Protein AF-A0A516GI57-F1 (afdb_monomer)

Structure (mmCIF, N/CA/C/O backbone):
data_AF-A0A516GI57-F1
#
_entry.id   AF-A0A516GI57-F1
#
loop_
_atom_site.group_PDB
_atom_site.id
_atom_site.type_symbol
_atom_site.label_atom_id
_atom_site.label_alt_id
_atom_site.label_comp_id
_atom_site.label_asym_id
_atom_site.label_entity_id
_atom_site.label_seq_id
_atom_site.pdbx_PDB_ins_code
_atom_site.Cartn_x
_atom_site.Cartn_y
_atom_site.Cartn_z
_atom_site.occupancy
_atom_site.B_iso_or_equiv
_atom_site.auth_seq_id
_atom_site.auth_comp_id
_atom_site.auth_asym_id
_atom_site.auth_atom_id
_atom_site.pdbx_PDB_model_num
ATOM 1 N N . MET A 1 1 ? -15.685 5.591 -9.888 1.00 68.31 1 MET A N 1
ATOM 2 C CA . MET A 1 1 ? -14.273 5.525 -9.459 1.00 68.31 1 MET A CA 1
ATOM 3 C C . MET A 1 1 ? -13.435 5.958 -10.644 1.00 68.31 1 MET A C 1
ATOM 5 O O . MET A 1 1 ? -13.680 5.426 -11.715 1.00 68.31 1 MET A O 1
ATOM 9 N N . THR A 1 2 ? -12.579 6.968 -10.496 1.00 87.94 2 THR A N 1
ATOM 10 C CA . THR A 1 2 ? -11.765 7.521 -11.595 1.00 87.94 2 THR A CA 1
ATOM 11 C C . THR A 1 2 ? -10.298 7.146 -11.411 1.00 87.94 2 THR A C 1
ATOM 13 O O . THR A 1 2 ? -9.860 6.953 -10.277 1.00 87.94 2 THR A O 1
ATOM 16 N N . ASP A 1 3 ? -9.531 7.104 -12.497 1.00 87.00 3 ASP A N 1
ATOM 17 C CA . ASP A 1 3 ? -8.093 6.796 -12.461 1.00 87.00 3 ASP A CA 1
ATOM 18 C C . ASP A 1 3 ? -7.325 7.778 -11.570 1.00 87.00 3 ASP A C 1
ATOM 20 O O . ASP A 1 3 ? -6.499 7.371 -10.756 1.00 87.00 3 ASP A O 1
ATOM 24 N N . ALA A 1 4 ? -7.704 9.059 -11.611 1.00 88.94 4 ALA A N 1
ATOM 25 C CA . ALA A 1 4 ? -7.164 10.084 -10.722 1.00 88.94 4 ALA A CA 1
ATOM 26 C C . ALA A 1 4 ? -7.387 9.747 -9.237 1.00 88.94 4 ALA A C 1
ATOM 28 O O . ALA A 1 4 ? -6.493 9.930 -8.417 1.00 88.94 4 ALA A O 1
ATOM 29 N N . HIS A 1 5 ? -8.558 9.214 -8.870 1.00 87.12 5 HIS A N 1
ATOM 30 C CA . HIS A 1 5 ? -8.825 8.810 -7.489 1.00 87.12 5 HIS A CA 1
ATOM 31 C C . HIS A 1 5 ? -7.979 7.599 -7.067 1.00 87.12 5 HIS A C 1
ATOM 33 O O . HIS A 1 5 ? -7.497 7.547 -5.934 1.00 87.12 5 HIS A O 1
ATOM 39 N N . ILE A 1 6 ? -7.768 6.642 -7.977 1.00 88.69 6 ILE A N 1
ATOM 40 C CA . ILE A 1 6 ? -6.929 5.461 -7.729 1.00 88.69 6 ILE A CA 1
ATOM 41 C C . ILE A 1 6 ? -5.477 5.894 -7.506 1.00 88.69 6 ILE A C 1
ATOM 43 O O . ILE A 1 6 ? -4.868 5.491 -6.516 1.00 88.69 6 ILE A O 1
ATOM 47 N N . GLN A 1 7 ? -4.951 6.759 -8.375 1.00 90.19 7 GLN A N 1
ATOM 48 C CA . GLN A 1 7 ? -3.590 7.281 -8.268 1.00 90.19 7 GLN A CA 1
ATOM 49 C C . GLN A 1 7 ? -3.387 8.067 -6.967 1.00 90.19 7 GLN A C 1
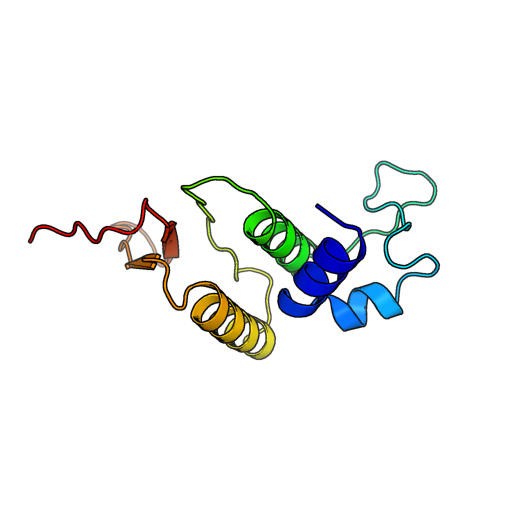ATOM 51 O O . GLN A 1 7 ? -2.433 7.812 -6.237 1.00 90.19 7 GLN A O 1
ATOM 56 N N . GLN A 1 8 ? -4.317 8.960 -6.618 1.00 89.50 8 GLN A N 1
ATOM 57 C CA . GLN A 1 8 ? -4.261 9.693 -5.349 1.00 89.50 8 GLN A CA 1
ATOM 58 C C . GLN A 1 8 ? -4.280 8.753 -4.137 1.00 89.50 8 GLN A C 1
ATOM 60 O O . GLN A 1 8 ? -3.516 8.942 -3.194 1.00 89.50 8 GLN A O 1
ATOM 65 N N . THR A 1 9 ? -5.096 7.696 -4.173 1.00 87.12 9 THR A N 1
ATOM 66 C CA . THR A 1 9 ? -5.135 6.716 -3.077 1.00 87.12 9 THR A CA 1
ATOM 67 C C . THR A 1 9 ? -3.839 5.906 -2.981 1.00 87.12 9 THR A C 1
ATOM 69 O O . THR A 1 9 ? -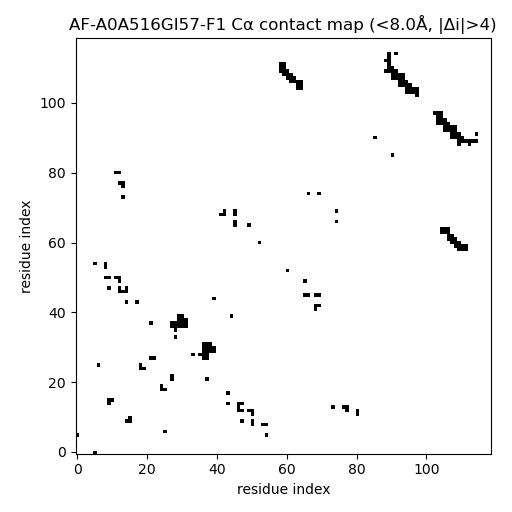3.382 5.600 -1.881 1.00 87.12 9 THR A O 1
ATOM 72 N N . ALA A 1 10 ? -3.214 5.575 -4.115 1.00 89.44 10 ALA A N 1
ATOM 73 C CA . ALA A 1 10 ? -1.909 4.921 -4.134 1.00 89.44 10 ALA A CA 1
ATOM 74 C C . ALA A 1 10 ? -0.817 5.816 -3.520 1.00 89.44 10 ALA A C 1
ATOM 76 O O . ALA A 1 10 ? -0.045 5.346 -2.683 1.00 89.44 10 ALA A O 1
ATOM 77 N N . ILE A 1 11 ? -0.801 7.111 -3.854 1.00 89.75 11 ILE A N 1
ATOM 78 C CA . ILE A 1 11 ? 0.117 8.096 -3.258 1.00 89.75 11 ILE A CA 1
ATOM 79 C C . ILE A 1 11 ? -0.096 8.183 -1.741 1.00 89.75 11 ILE A C 1
ATOM 81 O O . ILE A 1 11 ? 0.860 8.064 -0.980 1.00 89.75 11 ILE A O 1
ATOM 85 N N . GLN A 1 12 ? -1.347 8.280 -1.282 1.00 85.31 12 GLN A N 1
ATOM 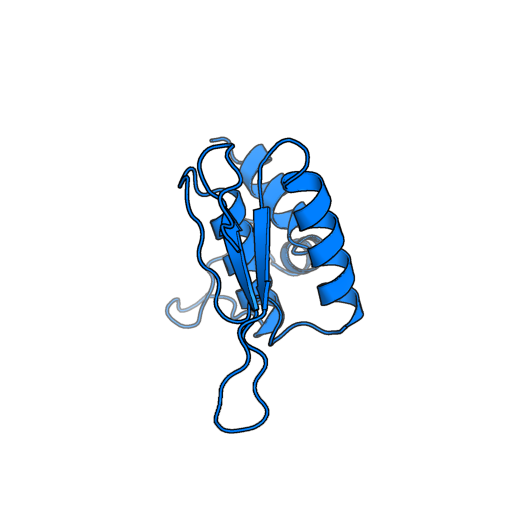86 C CA . GLN A 1 12 ? -1.687 8.299 0.150 1.00 85.31 12 GLN A CA 1
ATOM 87 C C . GLN A 1 12 ? -1.221 7.039 0.899 1.00 85.31 12 GLN A C 1
ATOM 89 O O . GLN A 1 12 ? -0.846 7.113 2.069 1.00 85.31 12 GLN A O 1
ATOM 94 N N . ALA A 1 13 ? -1.202 5.885 0.230 1.00 85.56 13 ALA A N 1
ATOM 95 C CA . ALA A 1 13 ? -0.671 4.636 0.776 1.00 85.56 13 ALA A CA 1
ATOM 96 C C . ALA A 1 13 ? 0.871 4.542 0.733 1.00 85.56 13 ALA A C 1
ATOM 98 O O . ALA A 1 13 ? 1.434 3.513 1.111 1.00 85.56 13 ALA A O 1
ATOM 99 N N . GLY A 1 14 ? 1.562 5.590 0.275 1.00 87.75 14 GLY A N 1
ATOM 100 C CA . GLY A 1 14 ? 3.020 5.663 0.219 1.00 87.75 14 GLY A CA 1
ATOM 101 C C . GLY A 1 14 ? 3.642 4.943 -0.978 1.00 87.75 14 GLY A C 1
ATOM 102 O O . GLY A 1 14 ? 4.779 4.478 -0.870 1.00 87.75 14 GLY A O 1
ATOM 103 N N . LEU A 1 15 ? 2.904 4.802 -2.088 1.00 90.94 15 LEU A N 1
ATOM 104 C CA . LEU A 1 15 ? 3.390 4.179 -3.330 1.00 90.94 15 LEU A CA 1
ATOM 105 C C . LEU A 1 15 ? 3.960 5.173 -4.346 1.00 90.94 15 LEU A C 1
ATOM 107 O O . LEU A 1 15 ? 4.360 4.743 -5.419 1.00 90.94 15 LEU A O 1
ATOM 111 N N . GLU A 1 16 ? 4.014 6.468 -4.039 1.00 91.62 16 GLU A N 1
ATOM 112 C CA . GLU A 1 16 ? 4.474 7.507 -4.975 1.00 91.62 16 GLU A CA 1
ATOM 113 C C . GLU A 1 16 ? 5.844 7.185 -5.592 1.00 91.62 16 GLU A C 1
ATOM 115 O O . GLU A 1 16 ? 5.969 7.073 -6.809 1.00 91.62 16 GLU A O 1
ATOM 120 N N . GLU A 1 17 ? 6.849 6.914 -4.757 1.00 90.06 17 GLU A N 1
ATOM 121 C CA . GLU A 1 17 ? 8.187 6.540 -5.229 1.00 90.06 17 GLU A CA 1
ATOM 122 C C . GLU A 1 17 ? 8.166 5.248 -6.057 1.00 90.06 17 GLU A C 1
ATOM 124 O O . GLU A 1 17 ? 8.838 5.142 -7.079 1.00 90.06 17 GLU A O 1
ATOM 129 N N . THR A 1 18 ? 7.354 4.270 -5.644 1.00 90.50 18 THR A N 1
ATOM 130 C CA . THR A 1 18 ? 7.227 3.003 -6.373 1.00 90.50 18 THR A CA 1
ATOM 131 C C . THR A 1 18 ? 6.644 3.240 -7.759 1.00 90.50 18 THR A C 1
ATOM 133 O O . THR A 1 18 ? 7.178 2.708 -8.718 1.00 90.50 18 THR A O 1
ATOM 136 N N . LEU A 1 19 ? 5.611 4.075 -7.892 1.00 91.50 19 LEU A N 1
ATOM 137 C CA . LEU A 1 19 ? 5.022 4.412 -9.188 1.00 91.50 19 LEU A CA 1
ATOM 138 C C . LEU A 1 19 ? 6.040 5.076 -10.118 1.00 91.50 19 LEU A C 1
ATOM 140 O O . LEU A 1 19 ? 6.125 4.681 -11.276 1.00 91.50 19 LEU A O 1
ATOM 144 N N . HIS A 1 20 ? 6.854 6.002 -9.605 1.00 90.38 20 HIS A N 1
ATOM 145 C CA . HIS A 1 20 ? 7.908 6.660 -10.386 1.00 90.38 20 HIS A CA 1
ATOM 146 C C . HIS A 1 20 ? 9.029 5.718 -10.842 1.00 90.38 20 HIS A C 1
ATOM 148 O O . HIS A 1 20 ? 9.684 5.985 -11.847 1.00 90.38 20 HIS A O 1
ATOM 154 N N . GLN A 1 21 ? 9.262 4.620 -10.121 1.00 89.62 21 GLN A N 1
ATOM 155 C CA . GLN A 1 21 ? 10.238 3.597 -10.504 1.00 89.62 21 GLN A CA 1
ATOM 156 C C . GLN A 1 21 ? 9.704 2.631 -11.574 1.00 89.62 21 GLN A C 1
ATOM 158 O O . GLN A 1 21 ? 10.485 1.902 -12.187 1.00 89.62 21 GLN A O 1
ATOM 163 N N . LEU A 1 22 ? 8.388 2.597 -11.808 1.00 89.56 22 LEU A N 1
ATOM 164 C CA . LEU A 1 22 ? 7.775 1.723 -12.801 1.00 89.56 22 LEU A CA 1
ATOM 165 C C . LEU A 1 22 ? 7.732 2.409 -14.173 1.00 89.56 22 LEU A C 1
ATOM 167 O O . LEU A 1 22 ? 7.130 3.465 -14.333 1.00 89.56 22 LEU A O 1
ATOM 171 N N . ASN A 1 23 ? 8.279 1.751 -15.198 1.00 80.50 23 ASN A N 1
ATOM 172 C CA . ASN A 1 23 ? 8.357 2.286 -16.568 1.00 80.50 23 ASN A CA 1
ATOM 173 C C . ASN A 1 23 ? 7.002 2.700 -17.175 1.00 80.50 23 ASN A C 1
ATOM 175 O O . ASN A 1 23 ? 6.965 3.545 -18.064 1.00 80.50 23 ASN A O 1
ATOM 179 N N . GLN A 1 24 ? 5.903 2.071 -16.749 1.00 83.94 24 GLN A N 1
ATOM 180 C CA . GLN A 1 24 ? 4.549 2.349 -17.240 1.00 83.94 24 GLN A CA 1
ATOM 181 C C . GLN A 1 24 ? 3.614 2.832 -16.121 1.00 83.94 24 GLN A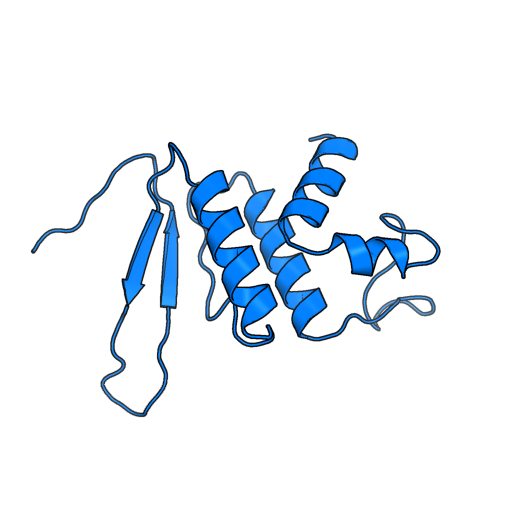 C 1
ATOM 183 O O . GLN A 1 24 ? 2.393 2.805 -16.289 1.00 83.94 24 GLN A O 1
ATOM 188 N N . GLU A 1 25 ? 4.169 3.235 -14.970 1.00 88.44 25 GLU A N 1
ATOM 189 C CA . GLU A 1 25 ? 3.432 3.678 -13.782 1.00 88.44 25 GLU A CA 1
ATOM 190 C C . GLU A 1 25 ? 2.228 2.757 -13.479 1.00 88.44 25 GLU A C 1
ATOM 192 O O . GLU A 1 25 ? 2.392 1.547 -13.300 1.00 88.44 25 GLU A O 1
ATOM 197 N N . MET A 1 26 ? 1.010 3.312 -13.495 1.00 86.81 26 MET A N 1
ATOM 198 C CA . MET A 1 26 ? -0.263 2.634 -13.220 1.00 86.81 26 MET A CA 1
ATOM 199 C C . MET A 1 26 ? -0.632 1.529 -14.222 1.00 86.81 26 MET A C 1
ATOM 201 O O . MET A 1 26 ? -1.473 0.691 -13.904 1.00 86.81 26 MET A O 1
ATOM 205 N N . SER A 1 27 ? -0.032 1.518 -15.417 1.00 88.38 27 SER A N 1
ATOM 206 C CA . SER A 1 27 ? -0.282 0.492 -16.444 1.00 88.38 27 SER A CA 1
ATOM 207 C C . SER A 1 27 ? 0.656 -0.712 -16.326 1.00 88.38 27 SER A C 1
ATOM 209 O O . SER A 1 27 ? 0.510 -1.685 -17.064 1.00 88.38 27 SER A O 1
ATOM 211 N N . THR A 1 28 ? 1.617 -0.666 -15.400 1.00 89.94 28 THR A N 1
ATOM 212 C CA . THR A 1 28 ? 2.604 -1.732 -15.232 1.00 89.94 28 THR A CA 1
ATOM 213 C C . THR A 1 28 ? 1.951 -3.004 -14.701 1.00 89.94 28 THR A C 1
ATOM 215 O O . THR A 1 28 ? 1.288 -2.998 -13.663 1.00 89.94 28 THR A O 1
ATOM 218 N N . LEU A 1 29 ? 2.177 -4.123 -15.390 1.00 91.12 29 LEU A N 1
ATOM 219 C CA . LEU A 1 29 ? 1.758 -5.435 -14.906 1.00 91.12 29 LEU A CA 1
ATOM 220 C C . LEU A 1 29 ? 2.614 -5.837 -13.703 1.00 91.12 29 LEU A C 1
ATOM 222 O O . LEU A 1 29 ? 3.842 -5.802 -13.769 1.00 91.12 29 LEU A O 1
ATOM 226 N N . LEU A 1 30 ? 1.965 -6.233 -12.608 1.00 92.69 30 LEU A N 1
ATOM 227 C CA . LEU A 1 30 ? 2.640 -6.606 -11.366 1.00 92.69 30 LEU A CA 1
ATOM 228 C C . LEU A 1 30 ? 2.622 -8.118 -11.134 1.00 92.69 30 LEU A C 1
ATOM 230 O O . LEU A 1 30 ? 1.611 -8.787 -11.362 1.00 92.69 30 LEU A O 1
ATOM 234 N N . GLY A 1 31 ? 3.723 -8.627 -10.584 1.00 89.75 31 GLY A N 1
ATOM 235 C CA . GLY A 1 31 ? 3.882 -10.011 -10.152 1.00 89.75 31 GLY A CA 1
ATOM 236 C C . GLY A 1 31 ? 4.448 -10.950 -11.217 1.00 89.75 31 GLY A C 1
ATOM 237 O O . GLY A 1 31 ? 4.349 -10.726 -12.420 1.00 89.75 31 GLY A O 1
ATOM 238 N N . LYS A 1 32 ? 5.013 -12.065 -10.741 1.00 87.00 32 LYS A N 1
ATOM 239 C CA . LYS A 1 32 ? 5.766 -13.047 -11.548 1.00 87.00 32 LYS A CA 1
ATOM 240 C C . LYS A 1 32 ? 4.913 -13.906 -12.485 1.00 87.00 32 LYS A C 1
ATOM 242 O O . LYS A 1 32 ? 5.446 -14.750 -13.193 1.00 87.00 32 LYS A O 1
ATOM 247 N N . ILE A 1 33 ? 3.591 -13.740 -12.445 1.00 89.75 33 ILE A N 1
ATOM 248 C CA . ILE A 1 33 ? 2.660 -14.471 -13.313 1.00 89.75 33 ILE A CA 1
ATOM 249 C C . ILE A 1 33 ? 2.682 -13.949 -14.756 1.00 89.75 33 ILE A C 1
ATOM 251 O O . ILE A 1 33 ? 2.271 -14.669 -15.660 1.00 89.75 33 ILE A O 1
ATOM 255 N N . TYR A 1 34 ? 3.150 -12.715 -14.971 1.00 89.12 34 TYR A N 1
ATOM 256 C CA . TYR A 1 34 ? 3.290 -12.110 -16.292 1.00 89.12 34 TYR A CA 1
ATOM 257 C C . TYR A 1 34 ? 4.751 -12.162 -16.736 1.00 89.12 34 TYR A C 1
ATOM 259 O O . TYR A 1 34 ? 5.642 -11.845 -15.953 1.00 89.12 34 TYR A O 1
ATOM 267 N N . GLU A 1 35 ? 4.990 -12.494 -18.006 1.00 86.50 35 GLU A N 1
ATOM 268 C CA . GLU A 1 35 ? 6.339 -12.580 -18.590 1.00 86.50 35 GLU A CA 1
ATOM 269 C C . GLU A 1 35 ? 7.121 -11.259 -18.467 1.00 86.50 35 GLU A C 1
ATOM 271 O O . GLU A 1 35 ? 8.306 -11.269 -18.153 1.00 86.50 35 GLU A O 1
ATOM 276 N N . ASN A 1 36 ? 6.429 -10.123 -18.608 1.00 87.12 36 ASN A N 1
ATOM 277 C CA . ASN A 1 36 ? 6.984 -8.773 -18.441 1.00 87.12 36 ASN A CA 1
ATOM 278 C C . ASN A 1 36 ? 6.512 -8.095 -17.138 1.00 87.12 36 ASN A C 1
ATOM 280 O O . ASN A 1 36 ? 6.443 -6.868 -17.063 1.00 87.12 36 ASN A O 1
ATOM 284 N N . GLY A 1 37 ? 6.104 -8.883 -16.140 1.00 88.50 37 GLY A N 1
ATOM 285 C CA . GLY A 1 37 ? 5.606 -8.370 -14.869 1.00 88.50 37 GLY A CA 1
ATOM 286 C C . GLY A 1 37 ? 6.728 -7.869 -13.963 1.00 88.50 37 GLY A C 1
ATOM 287 O O . GLY A 1 37 ? 7.761 -8.522 -13.819 1.00 88.50 37 GLY A O 1
ATOM 288 N N . VAL A 1 38 ? 6.511 -6.731 -13.304 1.00 92.56 38 VAL A N 1
ATOM 289 C CA . VAL A 1 38 ? 7.422 -6.224 -12.271 1.00 92.56 38 VAL A CA 1
ATOM 290 C C . VAL A 1 38 ? 7.022 -6.816 -10.925 1.00 92.56 38 VAL A C 1
ATOM 292 O O . VAL A 1 38 ? 5.869 -6.710 -10.503 1.00 92.56 38 VAL A O 1
ATOM 295 N N . ASP A 1 39 ? 7.967 -7.457 -10.240 1.00 92.75 39 ASP A N 1
ATOM 296 C CA . ASP A 1 39 ? 7.750 -7.884 -8.861 1.00 92.75 39 ASP A CA 1
ATOM 297 C C . ASP A 1 39 ? 8.024 -6.729 -7.897 1.00 92.75 39 ASP A C 1
ATOM 299 O O . ASP A 1 39 ? 8.970 -5.961 -8.075 1.00 92.75 39 ASP A O 1
ATOM 303 N N . LEU A 1 40 ? 7.186 -6.620 -6.875 1.00 90.62 40 LEU A N 1
ATOM 304 C CA . LEU A 1 40 ? 7.320 -5.614 -5.832 1.00 90.62 40 LEU A CA 1
ATOM 305 C C . LEU A 1 40 ? 8.024 -6.212 -4.612 1.00 90.62 40 LEU A C 1
ATOM 307 O O . LEU A 1 40 ? 7.935 -7.409 -4.331 1.00 90.62 40 LEU A O 1
ATOM 311 N N . SER A 1 41 ? 8.693 -5.367 -3.833 1.00 91.31 41 SER A N 1
ATOM 312 C CA . SER A 1 41 ? 9.182 -5.760 -2.512 1.00 91.31 41 SER A CA 1
ATOM 313 C C . SER A 1 41 ? 8.015 -6.087 -1.570 1.00 91.31 41 SER A C 1
ATOM 315 O O . SER A 1 41 ? 6.878 -5.661 -1.785 1.00 91.31 41 SER A O 1
ATOM 317 N N . GLY A 1 42 ? 8.283 -6.814 -0.479 1.00 89.31 42 GLY A N 1
ATOM 318 C CA . GLY A 1 42 ? 7.247 -7.148 0.509 1.00 89.31 42 GLY A CA 1
ATOM 319 C C . GLY A 1 42 ? 6.525 -5.909 1.058 1.00 89.31 42 GLY A C 1
ATOM 320 O O . GLY A 1 42 ? 5.297 -5.880 1.112 1.00 89.31 42 GLY A O 1
ATOM 321 N N . GLY A 1 43 ? 7.273 -4.846 1.370 1.00 88.25 43 GLY A N 1
ATOM 322 C CA . GLY A 1 43 ? 6.702 -3.577 1.826 1.00 88.25 43 GLY A CA 1
ATOM 323 C C . GLY A 1 43 ? 5.858 -2.877 0.756 1.00 88.25 43 GLY A C 1
ATOM 324 O O . GLY A 1 43 ? 4.784 -2.360 1.060 1.00 88.25 43 GLY A O 1
ATOM 325 N N . GLN A 1 44 ? 6.284 -2.908 -0.510 1.00 90.94 44 GLN A N 1
ATOM 326 C CA . GLN A 1 44 ? 5.517 -2.352 -1.632 1.00 90.94 44 GLN A CA 1
ATOM 327 C C . GLN A 1 44 ? 4.212 -3.127 -1.874 1.00 90.94 44 GLN A C 1
ATOM 329 O O . GLN A 1 44 ? 3.152 -2.515 -2.013 1.00 90.94 44 GLN A O 1
ATOM 334 N N . TRP A 1 45 ? 4.254 -4.464 -1.841 1.00 90.81 45 TRP A N 1
ATOM 335 C CA . TRP A 1 45 ? 3.055 -5.309 -1.902 1.00 90.81 45 TRP A CA 1
ATOM 336 C C . TRP A 1 45 ? 2.074 -4.993 -0.769 1.00 90.81 45 TRP A C 1
ATOM 338 O O . TRP A 1 45 ? 0.862 -4.937 -0.989 1.00 90.81 45 TRP A O 1
ATOM 348 N N . GLN A 1 46 ? 2.584 -4.730 0.432 1.00 86.56 46 GLN A N 1
ATOM 349 C CA . GLN A 1 46 ? 1.762 -4.389 1.587 1.00 86.56 46 GLN A CA 1
ATOM 350 C C . GLN A 1 46 ? 1.110 -3.006 1.450 1.00 86.56 46 GLN A C 1
ATOM 352 O O . GLN A 1 46 ? -0.094 -2.871 1.675 1.00 86.56 46 GLN A O 1
ATOM 357 N N . LYS A 1 47 ? 1.862 -1.994 0.994 1.00 88.12 47 LYS A N 1
ATOM 358 C CA . LYS A 1 47 ? 1.320 -0.664 0.658 1.00 88.12 47 LYS A CA 1
ATOM 359 C C . LYS A 1 47 ? 0.243 -0.753 -0.427 1.00 88.12 47 LYS A C 1
ATOM 361 O O . LYS A 1 47 ? -0.806 -0.123 -0.304 1.00 88.12 47 LYS A O 1
ATOM 366 N N . LEU A 1 48 ? 0.431 -1.604 -1.440 1.00 89.75 48 LEU A N 1
ATOM 367 C CA . LEU A 1 48 ? -0.583 -1.870 -2.466 1.00 89.75 48 LEU A CA 1
ATOM 368 C C . LEU A 1 48 ? -1.838 -2.540 -1.897 1.00 89.75 48 LEU A C 1
ATOM 370 O O . LEU A 1 48 ? -2.955 -2.140 -2.234 1.00 89.75 48 LEU A O 1
ATOM 374 N N . ALA A 1 49 ? -1.690 -3.520 -1.006 1.00 85.94 49 ALA A N 1
ATOM 375 C CA . ALA A 1 49 ? -2.824 -4.133 -0.316 1.00 85.94 49 ALA A CA 1
ATOM 376 C C . ALA A 1 49 ? -3.616 -3.099 0.502 1.00 85.94 49 ALA A C 1
ATOM 378 O O . ALA A 1 49 ? -4.851 -3.102 0.490 1.00 85.94 49 ALA A O 1
ATOM 379 N N . ILE A 1 50 ? -2.920 -2.163 1.149 1.00 83.81 50 ILE A N 1
ATOM 380 C CA . ILE A 1 50 ? -3.547 -1.057 1.870 1.00 83.81 50 ILE A CA 1
ATOM 381 C C . ILE A 1 50 ? -4.267 -0.100 0.919 1.00 83.81 50 ILE A C 1
ATOM 383 O O . ILE A 1 50 ? -5.436 0.194 1.156 1.00 83.81 50 ILE A O 1
ATOM 387 N N . ALA A 1 51 ? -3.634 0.340 -0.171 1.00 86.69 51 ALA A N 1
ATOM 388 C CA . ALA A 1 51 ? -4.275 1.198 -1.169 1.00 86.69 51 ALA A CA 1
ATOM 389 C C . ALA A 1 51 ? -5.587 0.572 -1.676 1.00 86.69 51 ALA A C 1
ATOM 391 O O . ALA A 1 51 ? -6.633 1.221 -1.707 1.00 86.69 51 ALA A O 1
ATOM 392 N N . ARG A 1 52 ? -5.572 -0.736 -1.968 1.00 86.88 52 ARG A N 1
ATOM 393 C CA . ARG A 1 52 ? -6.772 -1.500 -2.350 1.00 86.88 52 ARG A CA 1
ATOM 394 C C . ARG A 1 52 ? -7.831 -1.515 -1.250 1.00 86.88 5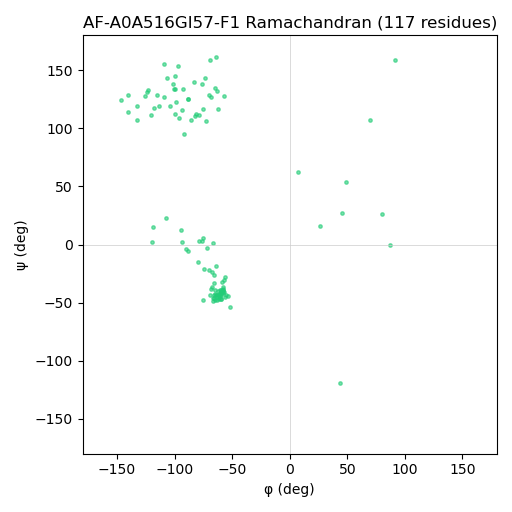2 ARG A C 1
ATOM 396 O O . ARG A 1 52 ? -9.016 -1.353 -1.538 1.00 86.88 52 ARG A O 1
ATOM 403 N N . SER A 1 53 ? -7.414 -1.694 0.002 1.00 81.69 53 SER A N 1
ATOM 404 C CA . SER A 1 53 ? -8.304 -1.624 1.162 1.00 81.69 53 SER A CA 1
ATOM 405 C C . SER A 1 53 ? -8.967 -0.251 1.259 1.00 81.69 53 SER A C 1
ATOM 407 O O . SER A 1 53 ? -10.176 -0.178 1.454 1.00 81.69 53 SER A O 1
ATOM 409 N N . LEU A 1 54 ? -8.233 0.844 1.052 1.00 79.00 54 LEU A N 1
ATOM 410 C CA . LEU A 1 54 ? -8.763 2.210 1.107 1.00 79.00 54 LEU A CA 1
ATOM 411 C C . LEU A 1 54 ? -9.823 2.472 0.032 1.00 79.00 54 LEU A C 1
ATOM 413 O O . LEU A 1 54 ? -10.898 2.970 0.369 1.00 79.00 54 LEU A O 1
ATOM 417 N N . ILE A 1 55 ? -9.557 2.045 -1.204 1.00 83.25 55 ILE A N 1
ATOM 418 C CA . ILE A 1 55 ? -10.463 2.184 -2.354 1.00 83.25 55 ILE A CA 1
ATOM 419 C C . ILE A 1 55 ? -11.742 1.351 -2.185 1.00 83.25 55 ILE A C 1
ATOM 421 O O . ILE A 1 55 ? -12.814 1.744 -2.648 1.00 83.25 55 ILE A O 1
ATOM 425 N N . SER A 1 56 ? -11.650 0.195 -1.519 1.00 79.75 56 SER A N 1
ATOM 426 C CA . SER A 1 56 ? -12.793 -0.698 -1.338 1.00 79.75 56 SER A CA 1
ATOM 427 C C . SER A 1 56 ? -13.965 0.017 -0.638 1.00 79.75 56 SER A C 1
ATOM 429 O O . SER A 1 56 ? -13.779 0.551 0.467 1.00 79.75 56 SER A O 1
ATOM 431 N N . PRO A 1 57 ? -15.190 -0.028 -1.205 1.00 70.81 57 PRO A N 1
ATOM 432 C CA . PRO A 1 57 ? -16.384 0.556 -0.594 1.00 70.81 57 PRO A CA 1
ATOM 433 C C . PRO A 1 57 ? -16.923 -0.281 0.579 1.00 70.81 57 PRO A C 1
ATOM 435 O O . PRO A 1 57 ? -17.993 0.014 1.108 1.00 70.81 57 PRO A O 1
ATOM 438 N N . THR A 1 58 ? -16.224 -1.347 0.986 1.00 68.00 58 THR A N 1
ATOM 439 C CA . THR A 1 58 ? -16.697 -2.248 2.037 1.00 68.00 58 THR A CA 1
ATOM 440 C C . THR A 1 58 ? -16.787 -1.541 3.395 1.00 68.00 58 THR A C 1
ATOM 442 O O . THR A 1 58 ? -15.842 -0.858 3.806 1.00 68.00 58 THR A O 1
ATOM 445 N N . PRO A 1 59 ? -17.895 -1.734 4.140 1.00 61.16 59 PRO A N 1
ATOM 446 C CA . PRO A 1 59 ? -18.113 -1.071 5.428 1.00 61.16 59 PRO A CA 1
ATOM 447 C C . PRO A 1 59 ? -17.190 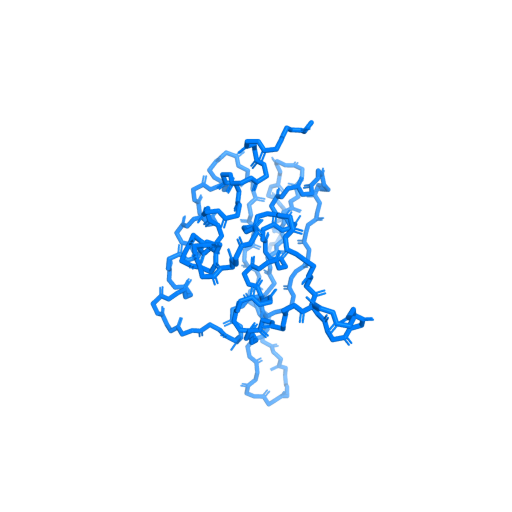-1.599 6.531 1.00 61.16 59 PRO A C 1
ATOM 449 O O . PRO A 1 59 ? -16.957 -0.906 7.519 1.00 61.16 59 PRO A O 1
ATOM 452 N N . ILE A 1 60 ? -16.675 -2.821 6.361 1.00 64.44 60 ILE A N 1
ATOM 453 C CA . ILE A 1 60 ? -15.732 -3.476 7.264 1.00 64.44 60 ILE A CA 1
ATOM 454 C C . ILE A 1 60 ? -14.492 -3.852 6.456 1.00 64.44 60 ILE A C 1
ATOM 456 O O . ILE A 1 60 ? -14.590 -4.409 5.360 1.00 64.44 60 ILE A O 1
ATOM 460 N N . LYS A 1 61 ? -13.323 -3.534 7.009 1.00 67.56 61 LYS A N 1
ATOM 461 C CA . LYS A 1 61 ? -12.008 -3.891 6.472 1.00 67.56 61 LYS A CA 1
ATOM 462 C C . LYS A 1 61 ? -11.264 -4.600 7.593 1.00 67.56 61 LYS A C 1
ATOM 464 O O . LYS A 1 61 ? -11.232 -4.080 8.703 1.00 67.56 61 LYS A O 1
ATOM 469 N N . ILE A 1 62 ? -10.740 -5.789 7.315 1.00 69.94 62 ILE A N 1
ATOM 470 C CA . ILE A 1 62 ? -9.945 -6.584 8.255 1.00 69.94 62 ILE A CA 1
ATOM 471 C C . ILE A 1 62 ? -8.550 -6.681 7.659 1.00 69.94 62 ILE A C 1
ATOM 473 O O . ILE A 1 62 ? -8.397 -7.015 6.487 1.00 69.94 62 ILE A O 1
ATOM 477 N N . MET A 1 63 ? -7.548 -6.350 8.462 1.00 73.38 63 MET A N 1
ATOM 478 C CA . MET A 1 63 ? -6.147 -6.382 8.071 1.00 73.38 63 MET A CA 1
ATOM 479 C C . MET A 1 63 ? -5.385 -7.091 9.186 1.00 73.38 63 MET A C 1
ATOM 481 O O . MET A 1 63 ? -5.440 -6.634 10.329 1.00 73.38 63 MET A O 1
ATOM 485 N N . ASP A 1 64 ? -4.743 -8.211 8.858 1.00 73.88 64 ASP A N 1
ATOM 486 C CA . ASP A 1 64 ? -3.854 -8.929 9.772 1.00 73.88 64 ASP A CA 1
ATOM 487 C C . ASP A 1 64 ? -2.433 -8.424 9.520 1.00 73.88 64 ASP A C 1
ATOM 489 O O . ASP A 1 64 ? -1.935 -8.517 8.402 1.00 73.88 64 ASP A O 1
ATOM 493 N N . GLU A 1 65 ? -1.847 -7.787 10.531 1.00 73.00 65 GLU A N 1
ATOM 494 C CA . GLU A 1 65 ? -0.485 -7.235 10.499 1.00 73.00 65 GLU A CA 1
ATOM 495 C C . GLU A 1 65 ? -0.155 -6.359 9.263 1.00 73.00 65 GLU A C 1
ATOM 497 O O . GLU A 1 65 ? 0.868 -6.557 8.606 1.00 73.00 65 GLU A O 1
ATOM 502 N N . PRO A 1 66 ? -0.960 -5.318 8.950 1.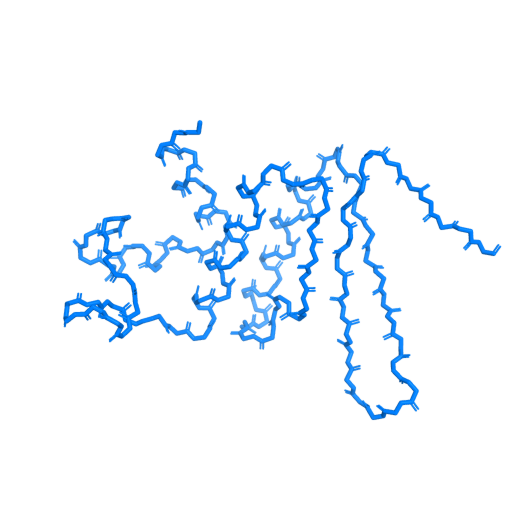00 72.69 66 PRO A N 1
ATOM 503 C CA . PRO A 1 66 ? -0.777 -4.494 7.747 1.00 72.69 66 PRO A CA 1
ATOM 504 C C . PRO A 1 66 ? 0.500 -3.647 7.740 1.00 72.69 66 PRO A C 1
ATOM 506 O O . PRO A 1 66 ? 0.707 -2.882 6.800 1.00 72.69 66 PRO A O 1
ATOM 509 N N . THR A 1 67 ? 1.337 -3.735 8.774 1.00 78.69 67 THR A N 1
ATOM 510 C CA . THR A 1 67 ? 2.609 -3.011 8.904 1.00 78.69 67 THR A CA 1
ATOM 511 C C . THR A 1 67 ? 3.822 -3.942 9.027 1.00 78.69 67 THR A C 1
ATOM 513 O O . THR A 1 67 ? 4.937 -3.444 9.060 1.00 78.69 67 THR A O 1
ATOM 516 N N . ALA A 1 68 ? 3.646 -5.272 8.965 1.00 80.06 68 ALA A N 1
ATOM 517 C CA . ALA A 1 68 ? 4.712 -6.253 9.210 1.00 80.06 68 ALA A CA 1
ATOM 518 C C . ALA A 1 68 ? 5.954 -6.103 8.313 1.00 80.06 68 ALA A C 1
ATOM 520 O O . ALA A 1 68 ? 7.074 -6.233 8.796 1.00 80.06 68 ALA A O 1
ATOM 521 N N . ALA A 1 69 ? 5.773 -5.821 7.018 1.00 81.88 69 ALA A N 1
ATOM 522 C CA . ALA A 1 69 ? 6.876 -5.641 6.072 1.00 81.88 69 ALA A CA 1
ATOM 523 C C . ALA A 1 69 ? 7.317 -4.176 5.875 1.00 81.88 69 ALA A C 1
ATOM 525 O O . ALA A 1 69 ? 8.020 -3.885 4.905 1.00 81.88 69 ALA A O 1
ATOM 526 N N . LEU A 1 70 ? 6.880 -3.243 6.730 1.00 79.56 70 LEU A N 1
ATOM 527 C CA . LEU A 1 70 ? 7.255 -1.829 6.633 1.00 79.56 70 LEU A CA 1
ATOM 528 C C . LEU A 1 70 ? 8.374 -1.483 7.612 1.00 79.56 70 LEU A C 1
ATOM 530 O O . LEU A 1 70 ? 8.422 -1.987 8.731 1.00 79.56 70 LEU A O 1
ATOM 534 N N . ASP A 1 71 ? 9.257 -0.578 7.195 1.00 84.38 71 ASP A N 1
ATOM 535 C CA . ASP A 1 71 ? 10.199 0.057 8.108 1.00 84.38 71 ASP A CA 1
ATOM 536 C C . ASP A 1 71 ? 9.461 1.012 9.0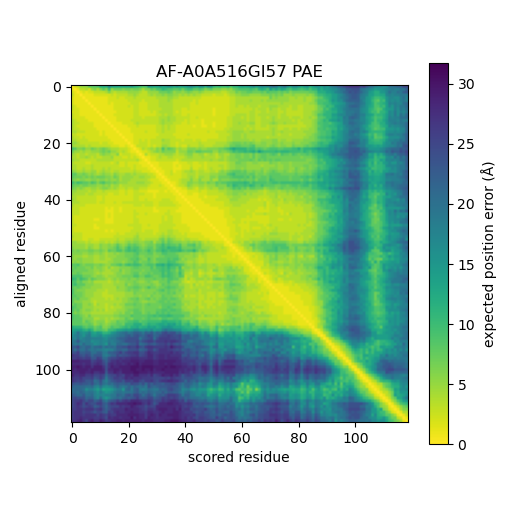78 1.00 84.38 71 ASP A C 1
ATOM 538 O O . ASP A 1 71 ? 8.355 1.474 8.772 1.00 84.38 71 ASP A O 1
ATOM 542 N N . PRO A 1 72 ? 10.058 1.356 10.237 1.00 78.44 72 PRO A N 1
ATOM 543 C CA . PRO A 1 72 ? 9.395 2.177 11.253 1.00 78.44 72 PRO A CA 1
ATOM 544 C C . PRO A 1 72 ? 8.915 3.555 10.769 1.00 78.44 72 PRO A C 1
ATOM 546 O O . PRO A 1 72 ? 7.923 4.072 11.289 1.00 78.44 72 PRO A O 1
ATOM 549 N N . LEU A 1 73 ? 9.601 4.168 9.795 1.00 81.75 73 LEU A N 1
ATOM 550 C CA . LEU A 1 73 ? 9.209 5.472 9.254 1.00 81.75 73 LEU A CA 1
ATOM 551 C C . LEU A 1 73 ? 7.990 5.319 8.340 1.00 81.75 73 LEU A C 1
ATOM 553 O O . LEU A 1 73 ? 7.002 6.033 8.532 1.00 81.75 73 LEU A O 1
ATOM 557 N N . SER A 1 74 ? 8.021 4.347 7.421 1.00 77.75 74 SER A N 1
ATOM 558 C CA . SER A 1 74 ? 6.875 4.009 6.563 1.00 77.75 74 SER A CA 1
ATOM 559 C C . SER A 1 74 ? 5.649 3.601 7.381 1.00 77.75 74 SER A C 1
ATOM 561 O O . SER A 1 74 ? 4.529 3.998 7.060 1.00 77.75 74 SER A O 1
ATOM 563 N N . GLU A 1 75 ? 5.838 2.824 8.450 1.00 78.75 75 GLU A N 1
ATOM 564 C CA . GLU A 1 75 ? 4.754 2.441 9.353 1.00 78.75 75 GLU A CA 1
ATOM 565 C C . GLU A 1 75 ? 4.123 3.682 10.013 1.00 78.75 75 GLU A C 1
ATOM 567 O O . GLU A 1 75 ? 2.896 3.812 10.036 1.00 78.75 75 GLU A O 1
ATOM 572 N N . ASN A 1 76 ? 4.932 4.625 10.510 1.00 77.50 76 ASN A N 1
ATOM 573 C CA . ASN A 1 76 ? 4.429 5.850 11.136 1.00 77.50 76 ASN A CA 1
ATOM 574 C C . ASN A 1 76 ? 3.639 6.725 10.152 1.00 77.50 76 ASN A C 1
ATOM 576 O O . ASN A 1 76 ? 2.519 7.134 10.459 1.00 77.50 76 ASN A O 1
ATOM 580 N N . GLN A 1 77 ? 4.188 6.960 8.958 1.00 76.25 77 GLN A N 1
ATOM 581 C CA . GLN A 1 77 ? 3.509 7.711 7.897 1.00 76.25 77 GLN A CA 1
ATOM 582 C C . GLN A 1 77 ? 2.161 7.083 7.555 1.00 76.25 77 GLN A C 1
ATOM 584 O O . GLN A 1 77 ? 1.140 7.764 7.501 1.00 76.25 77 GLN A O 1
ATOM 589 N N . LEU A 1 78 ? 2.140 5.760 7.411 1.00 75.06 78 LEU A N 1
ATOM 590 C CA . LEU A 1 78 ? 0.925 5.032 7.117 1.00 75.06 78 LEU A CA 1
ATOM 591 C C . LEU A 1 78 ? -0.120 5.168 8.237 1.00 75.06 78 LEU A C 1
ATOM 593 O O . LEU A 1 78 ? -1.302 5.351 7.945 1.00 75.06 78 LEU A O 1
ATOM 597 N N . TYR A 1 79 ? 0.288 5.128 9.512 1.00 72.19 79 TYR A N 1
ATOM 598 C CA . TYR A 1 79 ? -0.620 5.398 10.632 1.00 72.19 79 TYR A CA 1
ATOM 599 C C . TYR A 1 79 ? -1.236 6.799 10.555 1.00 72.19 79 TYR A C 1
ATOM 601 O O . TYR A 1 79 ? -2.428 6.941 10.832 1.00 72.19 79 TYR A O 1
ATOM 609 N N . GLN A 1 80 ? -0.453 7.817 10.191 1.00 73.38 80 GLN A N 1
ATOM 610 C CA . GLN A 1 80 ? -0.947 9.189 10.050 1.00 73.38 80 GLN A CA 1
ATOM 611 C C . GLN A 1 80 ? -1.956 9.300 8.905 1.00 73.38 80 GLN A C 1
ATOM 613 O O . GLN A 1 80 ? -3.047 9.834 9.111 1.00 73.38 80 GLN A O 1
ATOM 618 N N . THR A 1 81 ? -1.652 8.718 7.741 1.00 73.06 81 THR A N 1
ATOM 619 C CA . THR A 1 81 ? -2.586 8.676 6.609 1.00 73.06 81 THR A CA 1
ATOM 620 C C . THR A 1 81 ? -3.871 7.941 6.988 1.00 73.06 81 THR A C 1
ATOM 622 O O . THR A 1 81 ? -4.965 8.430 6.717 1.00 73.06 81 THR A O 1
ATOM 625 N N . PHE A 1 82 ? -3.779 6.796 7.676 1.00 71.38 82 PHE A N 1
ATOM 626 C CA . PHE A 1 82 ? -4.970 6.114 8.183 1.00 71.38 82 PHE A CA 1
ATOM 627 C C . PHE A 1 82 ? -5.762 7.007 9.137 1.00 71.38 82 PHE A C 1
ATOM 629 O O . PHE A 1 82 ? -6.970 7.110 8.973 1.00 71.38 82 PHE A O 1
ATOM 636 N N . ALA A 1 83 ? -5.123 7.673 10.100 1.00 68.75 83 ALA A N 1
ATOM 637 C CA . ALA A 1 83 ? -5.817 8.560 11.031 1.00 68.75 83 ALA A CA 1
ATOM 638 C C . ALA A 1 83 ? -6.583 9.683 10.305 1.00 68.75 83 ALA A C 1
ATOM 640 O O . ALA A 1 83 ? -7.740 9.927 10.637 1.00 68.75 83 ALA A O 1
ATOM 641 N N . GLN A 1 84 ? -5.982 10.287 9.275 1.00 68.00 84 GLN A N 1
ATOM 642 C CA . GLN A 1 84 ? -6.613 11.313 8.435 1.00 68.00 84 GLN A CA 1
ATOM 643 C C . GLN A 1 84 ? -7.775 10.754 7.601 1.00 68.00 84 GLN A C 1
ATOM 645 O O . GLN A 1 84 ? -8.862 11.320 7.574 1.00 68.00 84 GLN A O 1
ATOM 650 N N . LEU A 1 85 ? -7.594 9.598 6.955 1.00 65.25 85 LEU A N 1
ATOM 651 C CA . LEU A 1 85 ? -8.646 8.949 6.157 1.00 65.25 85 LEU A CA 1
ATOM 652 C C . LEU A 1 85 ? -9.817 8.436 7.008 1.00 65.25 85 LEU A C 1
ATOM 654 O O . LEU A 1 85 ? -10.930 8.237 6.502 1.00 65.25 85 LEU A O 1
ATOM 658 N N . MET A 1 86 ? -9.545 8.197 8.290 1.00 59.47 86 MET A N 1
ATOM 659 C CA . MET A 1 86 ? -10.509 7.821 9.312 1.00 59.47 86 MET A CA 1
ATOM 660 C C . MET A 1 86 ? -11.145 9.027 10.012 1.00 59.47 86 MET A C 1
ATOM 662 O O . MET A 1 86 ? -12.072 8.832 10.795 1.00 59.47 86 MET A O 1
ATOM 666 N N . GLU A 1 87 ? -10.725 10.262 9.739 1.00 56.72 87 GLU A N 1
ATOM 667 C CA . GLU A 1 87 ? -11.348 11.450 10.320 1.00 56.72 87 GLU A CA 1
ATOM 668 C C . GLU A 1 87 ? -12.820 11.533 9.855 1.00 56.72 87 GLU A C 1
ATOM 670 O O . GLU A 1 87 ? -13.129 11.545 8.663 1.00 56.72 87 GLU A O 1
ATOM 675 N N . GLY A 1 88 ? -13.760 11.446 10.806 1.00 49.03 88 GLY A N 1
ATOM 676 C CA . GLY A 1 88 ? -15.203 11.311 10.537 1.00 49.03 88 GLY A CA 1
ATOM 677 C C . GLY A 1 88 ? -15.729 9.874 10.353 1.00 49.03 88 GLY A C 1
ATOM 678 O O . GLY A 1 88 ? -16.931 9.681 10.173 1.00 49.03 88 GLY A O 1
ATOM 679 N N . LYS A 1 89 ? -14.877 8.842 10.438 1.00 50.25 89 LYS A N 1
ATOM 680 C CA . LYS A 1 89 ? -15.252 7.416 10.383 1.00 50.25 89 LYS A CA 1
ATOM 681 C C . LYS A 1 89 ? -14.745 6.690 11.634 1.00 50.25 89 LYS A C 1
ATOM 683 O O . LYS A 1 89 ? -13.587 6.779 12.015 1.00 50.25 89 LYS A O 1
ATOM 688 N N . THR A 1 90 ? -15.595 5.916 12.300 1.00 44.25 90 THR A N 1
ATOM 689 C CA . THR A 1 90 ? -15.186 5.202 13.518 1.00 44.25 90 THR A CA 1
ATOM 690 C C . THR A 1 90 ? -14.249 4.021 13.200 1.00 44.25 90 THR A C 1
ATOM 692 O O . THR A 1 90 ? -14.707 2.980 12.729 1.00 44.25 90 THR A O 1
ATOM 695 N N . SER A 1 91 ? -12.950 4.145 13.497 1.00 48.53 91 SER A N 1
ATOM 696 C CA . SER A 1 91 ? -12.001 3.016 13.590 1.00 48.53 91 SER A CA 1
ATOM 697 C C . SER A 1 91 ? -11.762 2.618 15.043 1.00 48.53 91 SER A C 1
ATOM 699 O O . SER A 1 91 ? -11.445 3.473 15.871 1.00 48.53 91 SER A O 1
ATOM 701 N N . LYS A 1 92 ? -11.806 1.318 15.351 1.00 44.94 92 LYS A N 1
ATOM 702 C CA . LYS A 1 92 ? -11.271 0.783 16.612 1.00 44.94 92 LYS A CA 1
ATOM 703 C C . LYS A 1 92 ? -10.007 -0.022 16.361 1.00 44.94 92 LYS A C 1
ATOM 705 O O . LYS A 1 92 ? -10.019 -0.977 15.587 1.00 44.94 92 LYS A O 1
ATOM 710 N N . LYS A 1 93 ? -8.939 0.327 17.081 1.00 44.72 93 LYS A N 1
ATOM 711 C CA . LYS A 1 93 ? -7.758 -0.523 17.251 1.00 44.72 93 LYS A CA 1
ATOM 712 C C . LYS A 1 93 ? -8.029 -1.459 18.426 1.00 44.72 93 LYS A C 1
ATOM 714 O O . LYS A 1 93 ? -8.018 -1.015 19.572 1.00 44.72 93 LYS A O 1
ATOM 719 N N . LYS A 1 94 ? -8.277 -2.747 18.171 1.00 45.03 94 LYS A N 1
ATOM 720 C CA . LYS A 1 94 ? -8.327 -3.752 19.244 1.00 45.03 94 LYS A CA 1
ATOM 721 C C . LYS A 1 94 ? -6.962 -4.426 19.322 1.00 45.03 94 LYS A C 1
ATOM 723 O O . LYS A 1 94 ? -6.587 -5.184 18.435 1.00 45.03 94 LYS A O 1
ATOM 728 N N . LYS A 1 95 ? -6.210 -4.132 20.386 1.00 41.22 95 LYS A N 1
ATOM 729 C CA . LYS A 1 95 ? -5.027 -4.918 20.761 1.00 41.22 95 LYS A CA 1
ATOM 730 C C . LYS A 1 95 ? -5.525 -6.173 21.473 1.00 41.22 95 LYS A C 1
ATOM 732 O O . LYS A 1 95 ? -6.072 -6.065 22.568 1.00 41.22 95 LYS A O 1
ATOM 737 N N . MET A 1 96 ? -5.369 -7.344 20.866 1.00 40.56 96 MET A N 1
ATOM 738 C CA . MET A 1 96 ? -5.688 -8.612 21.522 1.00 40.56 96 MET A CA 1
ATOM 739 C C . MET A 1 96 ? -4.378 -9.279 21.941 1.00 40.56 96 MET A C 1
ATOM 741 O O . MET A 1 96 ? -3.515 -9.530 21.106 1.00 40.56 96 MET A O 1
ATOM 745 N N . LYS A 1 97 ? -4.191 -9.516 23.245 1.00 38.88 97 LYS A N 1
ATOM 746 C CA . LYS A 1 97 ? -3.035 -10.274 23.741 1.00 38.88 97 LYS A CA 1
ATOM 747 C C . LYS A 1 97 ? -3.268 -11.756 23.442 1.00 38.88 97 LYS A C 1
ATOM 749 O O . LYS A 1 97 ? -4.206 -12.339 23.985 1.00 38.88 97 LYS A O 1
ATOM 754 N N . SER A 1 98 ? -2.423 -12.363 22.610 1.00 35.94 98 SER A N 1
ATOM 755 C CA . SER A 1 98 ? -2.347 -13.825 22.522 1.00 35.94 98 SER A CA 1
ATOM 756 C C . SER A 1 98 ? -1.882 -14.383 23.873 1.00 35.94 98 SER A C 1
ATOM 758 O O . SER A 1 98 ? -0.908 -13.899 24.448 1.00 35.94 98 SER A O 1
ATOM 760 N N . LYS A 1 99 ? -2.569 -15.407 24.398 1.00 42.97 99 LYS A N 1
ATOM 761 C CA . LYS A 1 99 ? -2.172 -16.125 25.627 1.00 42.97 99 LYS A CA 1
ATOM 762 C C . LYS A 1 99 ? -1.006 -17.107 25.411 1.00 42.97 99 LYS A C 1
ATOM 764 O O . LYS A 1 99 ? -0.611 -17.783 26.356 1.00 42.97 99 LYS A O 1
ATOM 769 N N . LYS A 1 100 ? -0.430 -17.190 24.209 1.00 42.78 100 LYS A N 1
ATOM 770 C CA . LYS A 1 100 ? 0.766 -17.993 23.918 1.00 42.78 100 LYS A CA 1
ATOM 771 C C . LYS A 1 100 ? 1.686 -17.230 22.965 1.00 42.78 100 LYS A C 1
ATOM 773 O O . LYS A 1 100 ? 1.306 -17.022 21.821 1.00 42.78 100 LYS A O 1
ATOM 778 N N . GLY A 1 101 ? 2.869 -16.860 23.463 1.00 37.56 101 GLY A N 1
ATOM 779 C CA . GLY A 1 101 ? 4.042 -16.445 22.682 1.00 37.56 101 GLY A CA 1
ATOM 780 C C . GLY A 1 101 ? 3.932 -15.097 21.963 1.00 37.56 101 GLY A C 1
ATOM 781 O O . GLY A 1 101 ? 3.220 -14.999 20.981 1.00 37.56 101 GLY A O 1
ATOM 782 N N . ASN A 1 102 ? 4.650 -14.089 22.475 1.00 34.69 102 ASN A N 1
ATOM 783 C CA . ASN A 1 102 ? 5.284 -12.912 21.838 1.00 34.69 102 ASN A CA 1
ATOM 784 C C . ASN A 1 102 ? 4.784 -12.266 20.520 1.00 34.69 102 ASN A C 1
ATOM 786 O O . ASN A 1 102 ? 5.506 -11.436 19.976 1.00 34.69 102 ASN A O 1
ATOM 790 N N . GLU A 1 103 ? 3.576 -12.519 20.031 1.00 34.91 103 GLU A N 1
ATOM 791 C CA . GLU A 1 103 ? 3.082 -11.932 18.781 1.00 34.91 103 GLU A CA 1
ATOM 792 C C . GLU A 1 103 ? 1.912 -10.973 19.054 1.00 34.91 103 GLU A C 1
ATOM 794 O O . GLU A 1 103 ? 0.879 -11.335 19.634 1.00 34.91 103 GLU A O 1
ATOM 799 N N . PHE A 1 104 ? 2.102 -9.702 18.689 1.00 36.69 104 PHE A N 1
ATOM 800 C CA . PHE A 1 104 ? 1.111 -8.641 18.853 1.00 36.69 104 PHE A CA 1
ATOM 801 C C . PHE A 1 104 ? 0.251 -8.531 17.593 1.00 36.69 104 PHE A C 1
ATOM 803 O O . PHE A 1 104 ? 0.583 -7.783 16.681 1.00 36.69 104 PHE A O 1
ATOM 810 N N . LYS A 1 105 ? -0.908 -9.193 17.573 1.00 36.81 105 LYS A N 1
ATOM 811 C CA . LYS A 1 105 ? -1.861 -9.045 16.462 1.00 36.81 105 LYS A CA 1
ATOM 812 C C . LYS A 1 105 ? -2.713 -7.792 16.650 1.00 36.81 105 LYS A C 1
ATOM 814 O O . LYS A 1 105 ? -3.522 -7.696 17.581 1.00 36.81 105 LYS A O 1
ATOM 819 N N . ALA A 1 106 ? -2.491 -6.791 15.801 1.00 39.28 106 ALA A N 1
ATOM 820 C CA . ALA A 1 106 ? -3.264 -5.554 15.779 1.00 39.28 106 ALA A CA 1
ATOM 821 C C . ALA A 1 106 ? -4.309 -5.612 14.659 1.00 39.28 106 ALA A C 1
ATOM 823 O O . ALA A 1 106 ? -3.963 -5.559 13.485 1.00 39.28 106 ALA A O 1
ATOM 824 N N . TYR A 1 107 ? -5.590 -5.659 15.033 1.00 39.78 107 TYR A N 1
ATOM 825 C CA . TYR A 1 107 ? -6.697 -5.584 14.080 1.00 39.78 107 TYR A CA 1
ATOM 826 C C . TYR A 1 107 ? -7.267 -4.168 14.037 1.00 39.78 107 TYR A C 1
ATOM 828 O O . TYR A 1 107 ? -7.552 -3.557 15.077 1.00 39.78 107 TYR A O 1
ATOM 836 N N . TRP A 1 108 ? -7.482 -3.674 12.822 1.00 49.12 108 TRP A N 1
ATOM 837 C CA . TRP A 1 108 ? -8.257 -2.469 12.556 1.00 49.12 108 TRP A CA 1
ATOM 838 C C . TRP A 1 108 ? -9.660 -2.880 12.144 1.00 49.12 108 TRP A C 1
ATOM 840 O O . TRP A 1 108 ? -9.816 -3.624 11.182 1.00 49.12 108 TRP A O 1
ATOM 850 N N . VAL A 1 109 ? -10.675 -2.411 12.869 1.00 44.53 109 VAL A N 1
ATOM 851 C CA . VAL A 1 109 ? -12.077 -2.645 12.508 1.00 44.53 109 VAL A CA 1
ATOM 852 C C . VAL A 1 109 ? -12.738 -1.298 12.247 1.00 44.53 109 VAL A C 1
ATOM 854 O O . VAL A 1 109 ? -12.834 -0.459 13.147 1.00 44.53 109 VAL A O 1
ATOM 857 N N . LEU A 1 110 ? -13.190 -1.104 11.010 1.00 46.81 110 LEU A N 1
ATOM 858 C CA . LEU A 1 110 ? -14.130 -0.053 10.626 1.00 46.81 110 LEU A CA 1
ATOM 859 C C . LEU A 1 110 ? -15.553 -0.615 10.706 1.00 46.81 110 LEU A C 1
ATOM 861 O O . LEU A 1 110 ? -15.786 -1.722 10.224 1.00 46.81 110 LEU A O 1
ATOM 865 N N . LYS A 1 111 ? -16.500 0.112 11.311 1.00 37.84 111 LYS A N 1
ATOM 866 C CA . LYS A 1 111 ? -17.915 -0.303 11.361 1.00 37.84 111 LYS A CA 1
ATOM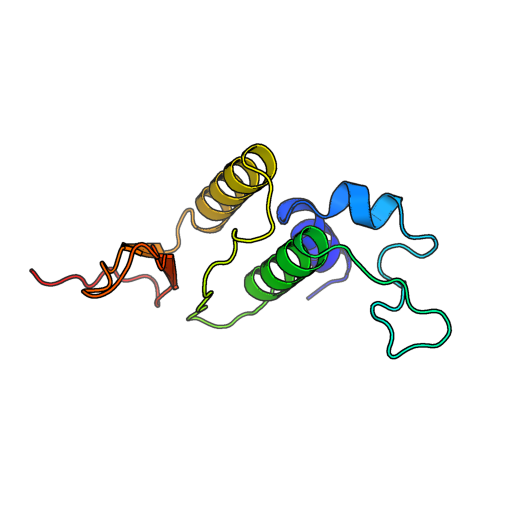 867 C C . LYS A 1 111 ? -18.845 0.916 11.313 1.00 37.84 111 LYS A C 1
ATOM 869 O O . LYS A 1 111 ? -18.699 1.801 12.149 1.00 37.84 111 LYS A O 1
ATOM 874 N N . ASN A 1 112 ? -19.777 0.940 10.347 1.00 35.66 112 ASN A N 1
ATOM 875 C CA . ASN A 1 112 ? -20.979 1.796 10.207 1.00 35.66 112 ASN A CA 1
ATOM 876 C C . ASN A 1 112 ? -21.155 2.955 11.219 1.00 35.66 112 ASN A C 1
ATOM 878 O O . ASN A 1 112 ? -22.128 2.963 11.968 1.00 35.66 112 ASN A O 1
ATOM 882 N N . GLN A 1 113 ? -20.235 3.928 11.242 1.00 41.28 113 GLN A N 1
ATOM 883 C CA . GLN A 1 113 ? -20.302 5.153 12.063 1.00 41.28 113 GLN A CA 1
ATOM 884 C C . GLN A 1 113 ? -20.725 4.960 13.539 1.00 41.28 113 GLN A C 1
ATOM 886 O O . GLN A 1 113 ? -21.282 5.873 14.147 1.00 41.28 113 GLN A O 1
ATOM 891 N N . ARG A 1 114 ? -20.484 3.790 14.145 1.00 31.17 114 ARG A N 1
ATOM 892 C CA . ARG A 1 114 ? -20.861 3.541 15.542 1.00 31.17 114 ARG A CA 1
ATOM 893 C C . ARG A 1 114 ? -19.814 2.740 16.301 1.00 31.17 114 ARG A C 1
ATOM 895 O O . ARG A 1 114 ? -19.358 1.676 15.886 1.00 31.17 114 ARG A O 1
ATOM 902 N N . VAL A 1 115 ? -19.465 3.304 17.454 1.00 33.41 115 VAL A N 1
ATOM 903 C CA . VAL A 1 115 ? -18.617 2.746 18.505 1.00 33.41 115 VAL A CA 1
ATOM 904 C C . VAL A 1 115 ? -19.477 1.806 19.350 1.00 33.41 115 VAL A C 1
ATOM 906 O O . VAL A 1 115 ? -20.307 2.281 20.108 1.00 33.41 115 VAL A O 1
ATOM 909 N N . GLU A 1 116 ? -19.225 0.499 19.317 1.00 28.33 116 GLU A N 1
ATOM 910 C CA . GLU A 1 116 ? -19.652 -0.399 20.404 1.00 28.33 116 GLU A CA 1
ATOM 911 C C . GLU A 1 116 ? -18.422 -1.084 20.992 1.00 28.33 116 GLU A C 1
ATOM 913 O O . GLU A 1 116 ? -17.655 -1.755 20.298 1.00 28.33 116 GLU A O 1
ATOM 918 N N . CYS A 1 117 ? -18.098 -0.715 22.229 1.00 25.20 117 CYS A N 1
ATOM 919 C CA . CYS A 1 117 ? -17.271 -1.486 23.152 1.00 25.20 117 CYS A CA 1
ATOM 920 C C . CYS A 1 117 ? -18.083 -1.440 24.437 1.00 25.20 117 CYS A C 1
ATOM 922 O O . CYS A 1 117 ? -18.162 -0.375 25.045 1.00 25.20 117 CYS A O 1
ATOM 924 N N . GLU A 1 118 ? -18.702 -2.554 24.795 1.00 22.00 118 GLU A N 1
ATOM 925 C CA . GLU A 1 118 ? -19.079 -2.802 26.180 1.00 22.00 118 GLU A CA 1
ATOM 926 C C . GLU A 1 118 ? -17.808 -3.129 26.974 1.00 22.00 118 GLU A C 1
ATOM 928 O O . GLU A 1 118 ? -16.874 -3.750 26.444 1.00 22.00 118 GLU A O 1
ATOM 933 N N . PHE A 1 119 ? -17.781 -2.651 28.216 1.00 30.34 119 PHE A N 1
ATOM 934 C CA . PHE A 1 119 ? -16.979 -3.215 29.294 1.00 30.34 119 PHE A CA 1
ATOM 935 C C . PHE A 1 119 ? -17.871 -4.156 30.094 1.00 30.34 119 PHE A C 1
ATOM 937 O O . PHE A 1 119 ? -19.045 -3.774 30.301 1.00 30.34 119 PHE A O 1
#

Nearest PDB structures (foldseek):
  2fgj-assembly2_B  TM=8.612E-01  e=5.982E-04  Escherichia coli
  7dqv-assembly1_A  TM=8.602E-01  e=5.737E-03  Cyanidioschyzon merolae strain 10D
  4kt5-assembly1_C  TM=4.769E-01  e=1.585E+00  Escherichia coli O157:H7
  2zfw-assembly1_B  TM=5.446E-01  e=7.763E+00  Synechococcus sp.
  2zfw-assembly1_A  TM=3.290E-01  e=5.380E+00  Synechococcus sp.

Organism: NCBI:txid29394

Foldseek 3Di:
DDPVVLVVLLVLLVCPVVQVVAPVRPPAADDPVDPRHDYDDPLNVLSVVVSVQLPDPDQWDWDWCSCVRPDPVSSVSNVVSVVVSCVQWDWDWDFDDDPDDDDTTTIITTHDSDDDDDD

Radius of gyration: 16.12 Å; Cα contacts (8 Å, |Δi|>4): 120; chains: 1; bounding box: 31×29×48 Å

InterPro domains:
  IPR003439 ABC transporter-like, ATP-binding domain [PF00005] (12-68)
  IPR027417 P-loop containing nucleoside triphosphate hydrolase [G3DSA:3.40.50.300] (1-115)
  IPR027417 P-loop containing nucleoside triphosphate hydrolase [SSF52540] (2-90)
  IPR039421 Type 1 protein exporter [PTHR43394] (2-90)

Sequence (119 aa):
MTDAHIQQTAIQAGLEETLHQLNQEMSTLLGKIYENGVDLSGGQWQKLAIARSLISPTPIKIMDEPTAALDPLSENQLYQTFAQLMEGKTSKKKKMKSKKGNEFKAYWVLKNQRVECEF

pLDDT: mean 70.77, std 20.89, range [22.0, 92.75]

Mean predicted aligned error: 10.56 Å

Secondary structure (DSSP, 8-state):
--HHHHHHHHHHTT-HHHHHHSTTGGG--BSTTSTTPBPPPHHHHHHHHHHHHHH---S----SSTTTTS-HHHHHHHHHHHHHHTTTS-EEEEEEEPSSSS-EEEEEEE-TT------

Solvent-accessible surface area (backbone atoms only — not comparable to full-atom values): 7232 Å² total; per-residue (Å²): 140,53,72,69,57,53,53,52,40,32,40,62,41,68,37,50,70,58,38,73,72,38,97,53,38,93,74,50,52,72,31,84,89,41,97,84,28,48,72,68,54,68,37,54,50,42,31,50,54,48,23,52,55,69,70,45,87,60,65,59,53,83,44,84,53,77,50,75,61,44,55,75,65,59,39,49,53,46,52,51,43,49,54,60,76,33,62,96,44,46,68,46,78,50,79,50,83,58,96,67,74,101,55,83,54,48,39,48,43,38,40,85,78,55,90,84,78,86,131